Protein AF-A0A3E2TCK9-F1 (afdb_monomer_lite)

Foldseek 3Di:
DPQAAPDPLVVVLVVLVVVLVVDDPPDPSNVVSVVVNVCSVPDDGDHPVVVAAAWAWAFDPPAWDWDADDVGIDIAGWTATPPPVGRDTQPDNDGDQARPGPRHGHPVDDDDDD

Secondary structure (DSSP, 8-state):
-PPP-SS-HHHHHHHHHHHHHHSPTTSHHHHHHHHHHHHHHHSPP--HHHHS-EE-EEEEEEEEEEEEETTEEEEEEEEEE--TTT--B-SSSS--SB-TTT--EETTS-----

Sequence (114 aa):
MEEVRLIDANALHKRIEMNLRASNPFTIEECCYKNALNSVDEAPAIDPKTLRPVAHWEEIPGSYDVCAGENGSWCVPATRCSNPECGEVNPCGLKTPFCPMCGFRMEDVPYDDD

Organism: NCBI:txid853

pLDDT: mean 88.63, std 9.06, range [49.06, 96.88]

Structure (mmCIF, N/CA/C/O backbone):
data_AF-A0A3E2TCK9-F1
#
_entry.id   AF-A0A3E2TCK9-F1
#
loop_
_atom_site.group_PDB
_atom_site.id
_atom_site.type_symbol
_atom_site.label_atom_id
_atom_site.label_alt_id
_atom_site.label_comp_id
_atom_site.label_asym_id
_atom_site.label_entity_id
_atom_site.label_seq_id
_atom_site.pdbx_PDB_ins_code
_atom_site.Cartn_x
_atom_site.Cartn_y
_atom_site.Cartn_z
_atom_site.occupancy
_atom_site.B_iso_or_equiv
_atom_site.auth_seq_id
_atom_site.auth_comp_id
_atom_site.auth_asym_id
_atom_site.auth_atom_id
_atom_site.pdbx_PDB_model_num
ATOM 1 N N . MET A 1 1 ? 8.044 -6.224 15.332 1.00 58.09 1 MET A N 1
ATOM 2 C CA . MET A 1 1 ? 7.673 -5.054 14.517 1.00 58.09 1 MET A CA 1
ATOM 3 C C . MET A 1 1 ? 6.338 -4.584 15.052 1.00 58.09 1 MET A C 1
ATOM 5 O O . MET A 1 1 ? 5.482 -5.437 15.250 1.00 58.09 1 MET A O 1
ATOM 9 N N . GLU A 1 2 ? 6.209 -3.311 15.412 1.00 67.00 2 GLU A N 1
ATOM 10 C CA . GLU A 1 2 ? 4.912 -2.753 15.813 1.00 67.00 2 GLU A CA 1
ATOM 11 C C . GLU A 1 2 ? 3.972 -2.776 14.597 1.00 67.00 2 GLU A C 1
ATOM 13 O O . GLU A 1 2 ? 4.440 -2.635 13.464 1.00 67.00 2 GLU A O 1
ATOM 18 N N . GLU A 1 3 ? 2.678 -3.036 14.795 1.00 67.56 3 GLU A N 1
ATOM 19 C CA . GLU A 1 3 ? 1.720 -3.029 13.686 1.00 67.56 3 GLU A CA 1
ATOM 20 C C . GLU A 1 3 ? 1.618 -1.619 13.092 1.00 67.56 3 GLU A C 1
ATOM 22 O O . GLU A 1 3 ? 1.189 -0.682 13.765 1.00 67.56 3 GLU A O 1
ATOM 27 N N . VAL A 1 4 ? 1.987 -1.462 11.818 1.00 73.12 4 VAL A N 1
ATOM 28 C CA . VAL A 1 4 ? 1.819 -0.199 11.092 1.00 73.12 4 VAL A CA 1
ATOM 29 C C . VAL A 1 4 ? 0.364 -0.094 10.649 1.00 73.12 4 VAL A C 1
ATOM 31 O O . VAL A 1 4 ? -0.122 -0.915 9.870 1.00 73.12 4 VAL A O 1
ATOM 34 N N . ARG A 1 5 ? -0.342 0.918 11.155 1.00 82.25 5 ARG A N 1
ATOM 35 C CA . ARG A 1 5 ? -1.742 1.202 10.825 1.00 82.25 5 ARG A CA 1
ATOM 36 C C . ARG A 1 5 ? -1.853 2.588 10.191 1.00 82.25 5 ARG A C 1
ATOM 38 O O . ARG A 1 5 ? -1.091 3.491 10.519 1.00 82.25 5 ARG A O 1
ATOM 45 N N . LEU A 1 6 ? -2.839 2.771 9.311 1.00 84.31 6 LEU A N 1
ATOM 46 C CA . LEU A 1 6 ? -3.136 4.064 8.672 1.00 84.31 6 LEU A CA 1
ATOM 47 C C . LEU A 1 6 ? -3.457 5.188 9.676 1.00 84.31 6 LEU A C 1
ATOM 49 O O . LEU A 1 6 ? -3.255 6.364 9.381 1.00 84.31 6 LEU A O 1
ATOM 53 N N . ILE A 1 7 ? -3.965 4.821 10.852 1.00 85.69 7 ILE A N 1
ATOM 54 C CA . ILE A 1 7 ? -4.249 5.723 11.967 1.00 85.69 7 ILE A CA 1
ATOM 55 C C . ILE A 1 7 ? -3.448 5.294 13.194 1.00 85.69 7 ILE A C 1
ATOM 57 O O . ILE A 1 7 ? -3.152 4.110 13.360 1.00 85.69 7 ILE A O 1
ATOM 61 N N . ASP A 1 8 ? -3.191 6.232 14.104 1.00 87.69 8 ASP A N 1
ATOM 62 C CA . ASP A 1 8 ? -2.669 5.922 15.436 1.00 87.69 8 ASP A CA 1
ATOM 63 C C . ASP A 1 8 ? -3.763 5.262 16.299 1.00 87.69 8 ASP A C 1
ATOM 65 O O . ASP A 1 8 ? -4.463 5.900 17.097 1.00 87.69 8 ASP A O 1
ATOM 69 N N . ALA A 1 9 ? -3.952 3.958 16.084 1.00 90.06 9 ALA A N 1
ATOM 70 C CA . ALA A 1 9 ? -4.916 3.149 16.819 1.00 90.06 9 ALA A CA 1
ATOM 71 C C . ALA A 1 9 ? -4.561 3.053 18.310 1.00 90.06 9 ALA A C 1
ATOM 73 O O . ALA A 1 9 ? -5.465 2.962 19.135 1.00 90.06 9 ALA A O 1
ATOM 74 N N . ASN A 1 10 ? -3.276 3.155 18.668 1.00 89.88 10 ASN A N 1
ATOM 75 C CA . ASN A 1 10 ? -2.807 3.102 20.052 1.00 89.88 10 ASN A CA 1
ATOM 76 C C . ASN A 1 10 ? -3.254 4.344 20.837 1.00 89.88 10 ASN A C 1
ATOM 78 O O . ASN A 1 10 ? -3.782 4.229 21.949 1.00 89.88 10 ASN A O 1
ATOM 82 N N . ALA A 1 11 ? -3.108 5.539 20.257 1.00 92.12 11 ALA A N 1
ATOM 83 C CA . ALA A 1 11 ? -3.606 6.772 20.862 1.00 92.12 11 ALA A CA 1
ATOM 84 C C . ALA A 1 11 ? -5.137 6.777 20.979 1.00 92.12 11 ALA A C 1
ATOM 86 O O . ALA A 1 11 ? -5.674 7.194 22.013 1.00 92.12 11 ALA A O 1
ATOM 87 N N . LEU A 1 12 ? -5.844 6.285 19.955 1.00 93.75 12 LEU A N 1
ATOM 88 C CA . LEU A 1 12 ? -7.301 6.146 19.992 1.00 93.75 12 LEU A CA 1
ATOM 89 C C . LEU A 1 12 ? -7.744 5.169 21.090 1.00 93.75 12 LEU A C 1
ATOM 91 O O . LEU A 1 12 ? -8.585 5.528 21.915 1.00 93.75 12 LEU A O 1
ATOM 95 N N . HIS A 1 13 ? -7.140 3.980 21.140 1.00 94.38 13 HIS A N 1
ATOM 96 C CA . HIS A 1 13 ? -7.414 2.957 22.147 1.00 94.38 13 HIS A CA 1
ATOM 97 C C . HIS A 1 13 ? -7.221 3.521 23.561 1.00 94.38 13 HIS A C 1
ATOM 99 O O . HIS A 1 13 ? -8.136 3.476 24.385 1.00 94.38 13 HIS A O 1
ATOM 105 N N . LYS A 1 14 ? -6.075 4.162 23.831 1.00 95.56 14 LYS A N 1
ATOM 106 C CA . LYS A 1 14 ? -5.779 4.791 25.131 1.00 95.56 14 LYS A CA 1
ATOM 107 C C . LYS A 1 14 ? -6.816 5.844 25.525 1.00 95.56 14 LYS A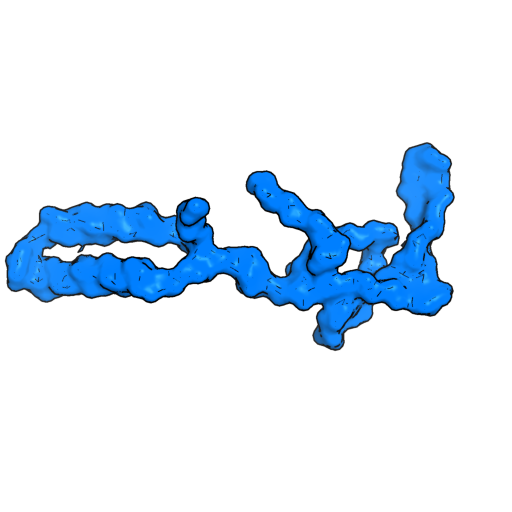 C 1
ATOM 109 O O . LYS A 1 14 ? -7.207 5.928 26.690 1.00 95.56 14 LYS A O 1
ATOM 114 N N . ARG A 1 15 ? -7.278 6.656 24.570 1.00 96.19 15 ARG A N 1
ATOM 115 C CA . ARG A 1 15 ? -8.308 7.673 24.824 1.00 96.19 15 ARG A CA 1
ATOM 116 C C . ARG A 1 15 ? -9.648 7.042 25.204 1.00 96.19 15 ARG A C 1
ATOM 118 O O . ARG A 1 15 ? -10.294 7.524 26.133 1.00 96.19 15 ARG A O 1
ATOM 125 N N . ILE A 1 16 ? -10.061 5.980 24.514 1.00 96.75 16 ILE A N 1
ATOM 126 C CA . ILE A 1 16 ? -11.302 5.257 24.823 1.00 96.75 16 ILE A CA 1
ATOM 127 C C . ILE A 1 16 ? -11.192 4.584 26.198 1.00 96.75 16 ILE A C 1
ATOM 129 O O . ILE A 1 16 ? -12.120 4.679 26.998 1.00 96.75 16 ILE A O 1
ATOM 133 N N . GLU A 1 17 ? -10.044 3.987 26.518 1.00 96.88 17 GLU A N 1
ATOM 134 C CA . GLU A 1 17 ? -9.800 3.358 27.818 1.00 96.88 17 GLU A CA 1
ATOM 135 C C . GLU A 1 17 ? -9.902 4.365 28.977 1.00 96.88 17 GLU A C 1
ATOM 137 O O . GLU A 1 17 ? -10.505 4.073 30.012 1.00 96.88 17 GLU A O 1
ATOM 142 N N . MET A 1 18 ? -9.362 5.576 28.808 1.00 96.56 18 MET A N 1
ATOM 143 C CA . MET A 1 18 ? -9.507 6.643 29.804 1.00 96.56 18 MET A CA 1
ATOM 144 C C . MET A 1 18 ? -10.975 7.013 30.048 1.00 96.56 18 MET A C 1
ATOM 146 O O . MET A 1 18 ? -11.375 7.172 31.201 1.00 96.56 18 MET A O 1
ATOM 150 N N . ASN A 1 19 ? -11.780 7.113 28.987 1.00 95.00 19 ASN A N 1
ATOM 151 C CA . ASN A 1 19 ? -13.208 7.406 29.109 1.00 95.00 19 ASN A CA 1
ATOM 152 C C . ASN A 1 19 ? -13.969 6.255 29.778 1.00 95.00 19 ASN A C 1
ATOM 154 O O . ASN A 1 19 ? -14.798 6.506 30.647 1.00 95.00 19 ASN A O 1
ATOM 158 N N . LEU A 1 20 ? -13.639 5.002 29.449 1.00 95.75 20 LEU A N 1
ATOM 159 C CA . LEU A 1 20 ? -14.212 3.828 30.109 1.00 95.75 20 LEU A CA 1
ATOM 160 C C . LEU A 1 20 ? -13.955 3.861 31.621 1.00 95.75 20 LEU A C 1
ATOM 162 O O . LEU A 1 20 ? -14.882 3.674 32.405 1.00 95.75 20 LEU A O 1
ATOM 166 N N . ARG A 1 21 ? -12.719 4.157 32.041 1.00 94.31 21 ARG A N 1
ATOM 167 C CA . ARG A 1 21 ? -12.349 4.268 33.464 1.00 94.31 21 ARG A CA 1
ATOM 168 C C . ARG A 1 21 ? -13.056 5.420 34.184 1.00 94.31 21 ARG A C 1
ATOM 170 O O . ARG A 1 21 ? -13.233 5.346 35.396 1.00 94.31 21 ARG A O 1
ATOM 177 N N . ALA A 1 22 ? -13.423 6.476 33.461 1.00 94.25 22 ALA A N 1
ATOM 178 C CA . ALA A 1 22 ? -14.180 7.607 33.994 1.00 94.25 22 ALA A CA 1
ATOM 179 C C . ALA A 1 22 ? -15.706 7.389 33.957 1.00 94.25 22 ALA A C 1
ATOM 181 O O . ALA A 1 22 ? -16.440 8.152 34.583 1.00 94.25 22 ALA A O 1
ATOM 182 N N . SER A 1 23 ? -16.183 6.377 33.226 1.00 92.56 23 SER A N 1
ATOM 183 C CA . SER A 1 23 ? -17.609 6.088 33.074 1.00 92.56 23 SER A CA 1
ATOM 184 C C . SER A 1 23 ? -18.196 5.403 34.309 1.00 92.56 23 SER A C 1
ATOM 186 O O . SER A 1 23 ? -17.502 4.717 35.063 1.00 92.56 23 SER A O 1
ATOM 188 N N . ASN A 1 24 ? -19.503 5.574 34.513 1.00 92.12 24 ASN A N 1
ATOM 189 C CA . ASN A 1 24 ? -20.207 4.875 35.581 1.00 92.12 24 ASN A CA 1
ATOM 190 C C . ASN A 1 24 ? -20.357 3.386 35.228 1.00 92.12 24 ASN A C 1
ATOM 192 O O . ASN A 1 24 ? -20.873 3.075 34.147 1.00 92.12 24 ASN A O 1
ATOM 196 N N . PRO A 1 25 ? -19.985 2.464 36.133 1.00 89.62 25 PRO A N 1
ATOM 197 C CA . PRO A 1 25 ? -20.136 1.040 35.880 1.00 89.62 25 PRO A CA 1
ATOM 198 C C . PRO A 1 25 ? -21.617 0.645 35.805 1.00 89.62 25 PRO A C 1
ATOM 200 O O . PRO A 1 25 ? -22.481 1.284 36.409 1.00 89.62 25 PRO A O 1
ATOM 203 N N . PHE A 1 26 ? -21.897 -0.440 35.088 1.00 89.38 26 PHE A N 1
ATOM 204 C C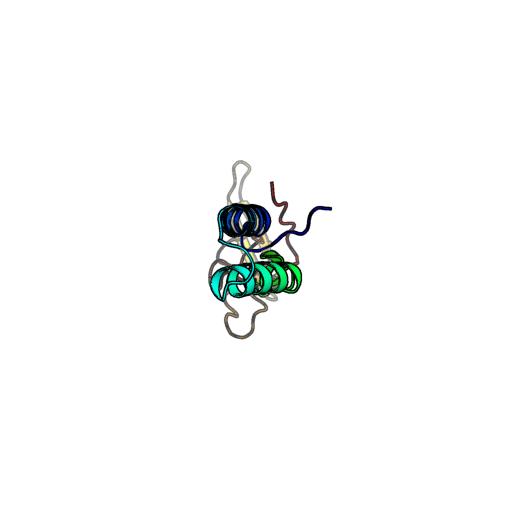A . PHE A 1 26 ? -23.227 -1.008 34.852 1.00 89.38 26 PHE A CA 1
ATOM 205 C C . PHE A 1 26 ? -24.172 -0.094 34.062 1.00 89.38 26 PHE A C 1
ATOM 207 O O . PHE A 1 26 ? -25.394 -0.181 34.191 1.00 89.38 26 PHE A O 1
ATOM 214 N N . THR A 1 27 ? -23.610 0.773 33.220 1.00 93.56 27 THR A N 1
ATOM 215 C CA . THR A 1 27 ? -24.374 1.646 32.324 1.00 93.56 27 THR A CA 1
ATOM 216 C C . THR A 1 27 ? -24.231 1.227 30.864 1.00 93.56 27 THR A C 1
ATOM 218 O O . THR A 1 27 ? -23.314 0.502 30.473 1.00 93.56 27 THR A O 1
ATOM 221 N N . ILE A 1 28 ? -25.148 1.721 30.028 1.00 92.44 28 ILE A N 1
ATOM 222 C CA . ILE A 1 28 ? -25.048 1.580 28.569 1.00 92.44 28 ILE A CA 1
ATOM 223 C C . ILE A 1 28 ? -23.764 2.250 28.059 1.00 92.44 28 ILE A C 1
ATOM 225 O O . ILE A 1 28 ? -23.121 1.724 27.159 1.00 92.44 28 ILE A O 1
ATOM 229 N N . GLU A 1 29 ? -23.360 3.371 28.661 1.00 92.88 29 GLU A N 1
ATOM 230 C CA . GLU A 1 29 ? -22.133 4.084 28.298 1.00 92.88 29 GLU A CA 1
ATOM 231 C C . GLU A 1 29 ? -20.879 3.215 28.497 1.00 92.88 29 GLU A C 1
ATOM 233 O O . GLU A 1 29 ? -20.059 3.113 27.584 1.00 92.88 29 GLU A O 1
ATOM 238 N N . GLU A 1 30 ? -20.764 2.519 29.633 1.00 92.94 30 GLU A N 1
ATOM 239 C CA . GLU A 1 30 ? -19.664 1.573 29.879 1.00 92.94 30 GLU A CA 1
ATOM 240 C C . GLU A 1 30 ? -19.613 0.487 28.788 1.00 92.94 30 GLU A C 1
ATOM 242 O O . GLU A 1 30 ? -18.548 0.174 28.248 1.00 92.94 30 GLU A O 1
ATOM 247 N N . CYS A 1 31 ? -20.777 -0.068 28.428 1.00 93.06 31 CYS A N 1
ATOM 248 C CA . CYS A 1 31 ? -20.886 -1.071 27.369 1.00 93.06 31 CYS A CA 1
ATOM 249 C C . CYS A 1 31 ? -20.437 -0.510 26.010 1.00 93.06 31 CYS A C 1
ATOM 251 O O . CYS A 1 31 ? -19.727 -1.192 25.272 1.00 93.06 31 CYS A O 1
ATOM 253 N N . CYS A 1 32 ? -20.800 0.735 25.692 1.00 95.38 32 CYS A N 1
ATOM 254 C CA . CYS A 1 32 ? -20.383 1.405 24.462 1.00 95.38 32 CYS A CA 1
ATOM 255 C C . CYS A 1 32 ? -18.862 1.569 24.381 1.00 95.38 32 CYS A C 1
ATOM 257 O O . CYS A 1 32 ? -18.283 1.270 23.338 1.00 95.38 32 CYS A O 1
ATOM 259 N N . TYR A 1 33 ? -18.196 1.989 25.462 1.00 96.81 33 TYR A N 1
ATOM 260 C CA . TYR A 1 33 ? -16.736 2.114 25.449 1.00 96.81 33 TYR A CA 1
ATOM 261 C C . TYR A 1 33 ? -16.032 0.757 25.336 1.00 96.81 33 TYR A C 1
ATOM 263 O O . TYR A 1 33 ? -15.063 0.651 24.587 1.00 96.81 33 TYR A O 1
ATOM 271 N N . LYS A 1 34 ? -16.531 -0.295 26.003 1.00 95.69 34 LYS A N 1
ATOM 272 C CA . LYS A 1 34 ? -15.993 -1.660 25.842 1.00 95.69 34 LYS A CA 1
ATOM 273 C C . LYS A 1 34 ? -16.123 -2.157 24.403 1.00 95.69 34 LYS A C 1
ATOM 275 O O . LYS A 1 34 ? -15.158 -2.660 23.843 1.00 95.69 34 LYS A O 1
ATOM 280 N N . ASN A 1 35 ? -17.287 -1.959 23.786 1.00 96.69 35 ASN A N 1
ATOM 281 C CA . ASN A 1 35 ? -17.496 -2.322 22.384 1.00 96.69 35 ASN A CA 1
ATOM 282 C C . ASN A 1 35 ? -16.580 -1.529 21.443 1.00 96.69 35 ASN A C 1
ATOM 284 O O . ASN A 1 35 ? -16.073 -2.086 20.471 1.00 96.69 35 ASN A O 1
ATOM 288 N N . ALA A 1 36 ? -16.348 -0.246 21.727 1.00 95.94 36 ALA A N 1
ATOM 289 C CA . ALA A 1 36 ? -15.434 0.575 20.943 1.00 95.94 36 ALA A CA 1
ATOM 290 C C . ALA A 1 36 ? -13.980 0.085 21.045 1.00 95.94 36 ALA A C 1
ATOM 292 O O . ALA A 1 36 ? -13.309 0.034 20.019 1.00 95.94 36 ALA A O 1
ATOM 293 N N . LEU A 1 37 ? -13.511 -0.321 22.234 1.00 96.50 37 LEU A N 1
ATOM 294 C CA . LEU A 1 37 ? -12.186 -0.939 22.401 1.00 96.50 37 LEU A CA 1
ATOM 295 C C . LEU A 1 37 ? -12.075 -2.234 21.594 1.00 96.50 37 LEU A C 1
ATOM 297 O O . LEU A 1 37 ? -11.200 -2.329 20.740 1.00 96.50 37 LEU A O 1
ATOM 301 N N . ASN A 1 38 ? -13.033 -3.153 21.760 1.00 96.06 38 ASN A N 1
ATOM 302 C CA . ASN A 1 38 ? -13.060 -4.405 20.998 1.00 96.06 38 ASN A CA 1
ATOM 303 C C . ASN A 1 38 ? -13.035 -4.149 19.481 1.00 96.06 38 ASN A C 1
ATOM 305 O O . ASN A 1 38 ? -12.339 -4.838 18.748 1.00 96.06 38 ASN A O 1
ATOM 309 N N . SER A 1 39 ? -13.745 -3.119 19.007 1.00 95.19 39 SER A N 1
ATOM 310 C CA . SER A 1 39 ? -13.754 -2.756 17.583 1.00 95.19 39 SER A CA 1
ATOM 311 C C . SER A 1 39 ? -12.387 -2.270 17.086 1.00 95.19 39 SER A C 1
ATOM 313 O O . SER A 1 39 ? -12.046 -2.506 15.932 1.00 95.19 39 SER A O 1
ATOM 315 N N . VAL A 1 40 ? -11.608 -1.572 17.921 1.00 93.12 40 VAL A N 1
ATOM 316 C CA . VAL A 1 40 ? -10.245 -1.128 17.575 1.00 93.12 40 VAL A CA 1
ATOM 317 C C . VAL A 1 40 ? -9.270 -2.308 17.571 1.00 93.12 40 VAL A C 1
ATOM 319 O O . VAL A 1 40 ? -8.421 -2.388 16.678 1.00 93.12 40 VAL A O 1
ATOM 322 N N . ASP A 1 41 ? -9.420 -3.225 18.527 1.00 91.69 41 ASP A N 1
ATOM 323 C CA . ASP A 1 41 ? -8.586 -4.423 18.656 1.00 91.69 41 ASP A CA 1
ATOM 324 C C . ASP A 1 41 ? -8.813 -5.404 17.499 1.00 91.69 41 ASP A C 1
ATOM 326 O O . ASP A 1 41 ? -7.858 -5.933 16.932 1.00 91.69 41 ASP A O 1
ATOM 330 N N . GLU A 1 42 ? -10.074 -5.609 17.107 1.00 92.62 42 GLU A N 1
ATOM 331 C CA . GLU A 1 42 ? -10.464 -6.496 16.005 1.00 92.62 42 GLU A CA 1
ATOM 332 C C . GLU A 1 42 ? -10.245 -5.871 14.618 1.00 92.62 42 GLU A C 1
ATOM 334 O O . GLU A 1 42 ? -10.206 -6.590 13.615 1.00 92.62 42 GLU A O 1
ATOM 339 N N . ALA A 1 43 ? -10.107 -4.543 14.530 1.00 90.56 43 ALA A N 1
ATOM 340 C CA . ALA A 1 43 ? -9.862 -3.876 13.260 1.00 90.56 43 ALA A CA 1
ATOM 341 C C . ALA A 1 43 ? -8.513 -4.326 12.668 1.00 90.56 43 ALA A C 1
ATOM 343 O O . ALA A 1 43 ? -7.486 -4.263 13.352 1.00 90.56 43 ALA A O 1
ATOM 344 N N . PRO A 1 44 ? -8.479 -4.729 11.384 1.00 86.31 44 PRO A N 1
ATOM 345 C CA . PRO A 1 44 ? -7.249 -5.180 10.757 1.00 86.31 44 PRO A CA 1
ATOM 346 C C . PRO A 1 44 ? -6.231 -4.042 10.681 1.00 86.31 44 PRO A C 1
ATOM 348 O O . PRO A 1 44 ? -6.568 -2.894 10.371 1.00 86.31 44 PRO A O 1
ATOM 351 N N . ALA A 1 45 ? -4.960 -4.376 10.897 1.00 85.00 45 ALA A N 1
ATOM 352 C CA . ALA A 1 45 ? -3.877 -3.473 10.558 1.00 85.00 45 ALA A CA 1
ATOM 353 C C . ALA A 1 45 ? -3.775 -3.356 9.031 1.00 85.00 45 ALA A C 1
ATOM 355 O O . ALA A 1 45 ? -3.591 -4.349 8.328 1.00 85.00 45 ALA A O 1
ATOM 356 N N . ILE A 1 46 ? -3.916 -2.133 8.523 1.00 82.56 46 ILE A N 1
ATOM 357 C CA . ILE A 1 46 ? -3.733 -1.821 7.108 1.00 82.56 46 ILE A CA 1
ATOM 358 C C . ILE A 1 46 ? -2.443 -1.025 6.984 1.00 82.56 46 ILE A C 1
ATOM 360 O O . ILE A 1 46 ? -2.380 0.119 7.445 1.00 82.56 46 ILE A O 1
ATOM 364 N N . ASP A 1 47 ? -1.444 -1.623 6.338 1.00 78.81 47 ASP A N 1
ATOM 365 C CA . ASP A 1 47 ? -0.220 -0.924 5.967 1.00 78.81 47 ASP A CA 1
ATOM 366 C C . ASP A 1 47 ? -0.542 0.062 4.827 1.00 78.81 47 ASP A C 1
ATOM 368 O O . ASP A 1 47 ? -0.950 -0.376 3.741 1.00 78.81 47 ASP A O 1
ATOM 372 N N . PRO A 1 48 ? -0.343 1.381 5.019 1.00 74.00 48 PRO A N 1
ATOM 373 C CA . PRO A 1 48 ? -0.550 2.379 3.971 1.00 74.00 48 PRO A CA 1
ATOM 374 C C . PRO A 1 48 ? 0.205 2.076 2.671 1.00 74.00 48 PRO A C 1
ATOM 376 O O . PRO A 1 48 ? -0.248 2.472 1.596 1.00 74.00 48 PRO A O 1
ATOM 379 N N . LYS A 1 49 ? 1.330 1.350 2.740 1.00 72.56 49 LYS A N 1
ATOM 380 C CA . LYS A 1 49 ? 2.112 0.947 1.564 1.00 72.56 49 LYS A CA 1
ATOM 381 C C . LYS A 1 49 ? 1.356 -0.037 0.679 1.00 72.56 49 LYS A C 1
ATOM 383 O O . LYS A 1 49 ? 1.503 0.023 -0.537 1.00 72.56 49 LYS A O 1
ATOM 388 N N . THR A 1 50 ? 0.526 -0.896 1.270 1.00 74.31 50 THR A N 1
ATOM 389 C CA . THR A 1 50 ? -0.290 -1.880 0.536 1.00 74.31 50 THR A CA 1
ATOM 390 C C . THR A 1 50 ? -1.537 -1.266 -0.100 1.00 74.31 50 THR A C 1
ATOM 392 O O . THR A 1 50 ? -2.105 -1.849 -1.017 1.00 74.31 50 THR A O 1
ATOM 395 N N . LEU A 1 51 ? -1.950 -0.074 0.349 1.00 77.62 51 LEU A N 1
ATOM 396 C CA . LEU A 1 51 ? -3.078 0.659 -0.233 1.00 77.62 51 LEU A CA 1
ATOM 397 C C . LEU A 1 51 ? -2.725 1.368 -1.541 1.00 77.62 51 LEU A C 1
ATOM 399 O O . LEU A 1 51 ? -3.625 1.721 -2.303 1.00 77.62 51 LEU A O 1
ATOM 403 N N . ARG A 1 52 ? -1.436 1.611 -1.806 1.00 78.94 52 ARG A N 1
ATOM 404 C CA . ARG A 1 52 ? -1.019 2.189 -3.083 1.00 78.94 52 ARG A CA 1
ATOM 405 C C . ARG A 1 52 ? -0.968 1.081 -4.132 1.00 78.94 52 ARG A C 1
ATOM 407 O O . ARG A 1 52 ? -0.230 0.116 -3.938 1.00 78.94 52 ARG A O 1
ATOM 414 N N . PRO A 1 53 ? -1.700 1.210 -5.247 1.00 88.88 53 PRO A N 1
ATOM 415 C CA . PRO A 1 53 ? -1.565 0.261 -6.335 1.00 88.88 53 PRO A CA 1
ATOM 416 C C . PRO A 1 53 ? -0.153 0.344 -6.936 1.00 88.88 53 PRO A C 1
ATOM 418 O O . PRO A 1 53 ? 0.498 1.398 -6.922 1.00 88.88 53 PRO A O 1
ATOM 421 N N . VAL A 1 54 ? 0.325 -0.798 -7.426 1.00 91.81 54 VAL A N 1
ATOM 422 C CA . VAL A 1 54 ? 1.685 -0.971 -7.946 1.00 91.81 54 VAL A CA 1
ATOM 423 C C . VAL A 1 54 ? 1.683 -1.088 -9.468 1.00 91.81 54 VAL A C 1
ATOM 425 O O . VAL A 1 54 ? 0.724 -1.574 -10.067 1.00 91.81 54 VAL A O 1
ATOM 428 N N . ALA A 1 55 ? 2.762 -0.620 -10.081 1.00 94.81 55 ALA A N 1
ATOM 429 C CA . ALA A 1 55 ? 3.093 -0.775 -11.491 1.00 94.81 55 ALA A CA 1
ATOM 430 C C . ALA A 1 55 ? 4.619 -0.923 -11.635 1.00 94.81 55 ALA A C 1
ATOM 432 O O . ALA A 1 55 ? 5.352 -0.902 -10.648 1.00 94.81 55 ALA A O 1
ATOM 433 N N . HIS A 1 56 ? 5.105 -1.029 -12.866 1.00 95.56 56 HIS A N 1
ATOM 434 C CA . HIS A 1 56 ? 6.524 -1.068 -13.211 1.00 95.56 56 HIS A CA 1
ATOM 435 C C . HIS A 1 56 ? 6.794 -0.265 -14.489 1.00 95.56 56 HIS A C 1
ATOM 437 O O . HIS A 1 56 ? 5.875 0.096 -15.232 1.00 95.56 56 HIS A O 1
ATOM 443 N N . TRP A 1 57 ? 8.057 0.085 -14.705 1.00 95.25 57 TRP A N 1
ATOM 444 C CA . TRP A 1 57 ? 8.519 0.832 -15.865 1.00 95.25 57 TRP A CA 1
ATOM 445 C C . TRP A 1 57 ? 8.849 -0.132 -17.001 1.00 95.25 57 TRP A C 1
ATOM 447 O O . TRP A 1 57 ? 9.901 -0.773 -17.001 1.00 95.25 57 TRP A O 1
ATOM 457 N N . GLU A 1 58 ? 7.979 -0.185 -18.006 1.00 95.44 58 GLU A N 1
ATOM 458 C CA . GLU A 1 58 ? 8.233 -0.924 -19.242 1.00 95.44 58 GLU A CA 1
ATOM 459 C C . GLU A 1 58 ? 9.118 -0.106 -20.176 1.00 95.44 58 GLU A C 1
ATOM 461 O O . GLU A 1 58 ? 8.824 1.058 -20.439 1.00 95.44 58 GLU A O 1
ATOM 466 N N . GLU A 1 59 ? 10.172 -0.706 -20.725 1.00 94.62 59 GLU A N 1
ATOM 467 C CA . GLU A 1 59 ? 10.947 -0.076 -21.795 1.00 94.62 59 GLU A CA 1
ATOM 468 C C . GLU A 1 59 ? 10.136 -0.008 -23.093 1.00 94.62 59 GLU A C 1
ATOM 470 O O . GLU A 1 59 ? 9.435 -0.952 -23.463 1.00 94.62 59 GLU A O 1
ATOM 475 N N . ILE A 1 60 ? 10.260 1.105 -23.813 1.00 94.25 60 ILE A N 1
ATOM 476 C CA . ILE A 1 60 ? 9.640 1.308 -25.121 1.00 94.25 60 ILE A CA 1
ATOM 477 C C . ILE A 1 60 ? 10.675 0.950 -26.200 1.00 94.25 60 ILE A C 1
ATOM 479 O O . ILE A 1 60 ? 11.667 1.669 -26.357 1.00 94.25 60 ILE A O 1
ATOM 483 N N . PRO A 1 61 ? 10.477 -0.130 -26.981 1.00 94.88 61 PRO A N 1
ATOM 484 C CA . PRO A 1 61 ? 11.466 -0.572 -27.958 1.00 94.88 61 PRO A CA 1
ATOM 485 C C . PRO A 1 61 ? 11.822 0.516 -28.980 1.00 94.88 61 PRO A C 1
ATOM 487 O O . PRO A 1 61 ? 10.947 1.124 -29.595 1.00 94.88 61 PRO A O 1
ATOM 490 N N . GLY A 1 62 ? 13.122 0.745 -29.177 1.00 94.06 62 GLY A N 1
ATOM 491 C CA . GLY A 1 62 ? 13.639 1.710 -30.154 1.00 94.06 62 GLY A CA 1
ATOM 492 C C . GLY A 1 62 ? 13.459 3.184 -29.774 1.00 94.06 62 GLY A C 1
ATOM 493 O O . GLY A 1 62 ? 13.731 4.045 -30.607 1.00 94.06 62 GLY A O 1
ATOM 494 N N . SER A 1 63 ? 13.018 3.479 -28.548 1.00 92.94 63 SER A N 1
ATOM 495 C CA . SER A 1 63 ? 12.840 4.842 -28.037 1.00 92.94 63 SER A CA 1
ATOM 496 C C . SER A 1 63 ? 13.821 5.129 -26.900 1.00 92.94 63 SER A C 1
ATOM 498 O O . SER A 1 63 ? 14.083 4.266 -26.062 1.00 92.94 63 SER A O 1
ATOM 500 N N . TYR A 1 64 ? 14.366 6.346 -26.872 1.00 90.62 64 TYR A N 1
ATOM 501 C CA . TYR A 1 64 ? 15.396 6.755 -25.918 1.00 90.62 64 TYR A CA 1
ATOM 502 C C . TYR A 1 64 ? 15.170 8.190 -25.454 1.00 90.62 64 TYR A C 1
ATOM 504 O O . TYR A 1 64 ? 14.828 9.049 -26.267 1.00 90.62 64 TYR A O 1
ATOM 512 N N . ASP A 1 65 ? 15.449 8.445 -24.179 1.00 88.50 65 ASP A N 1
ATOM 513 C CA . ASP A 1 65 ? 15.543 9.787 -23.618 1.00 88.50 65 ASP A CA 1
ATOM 514 C C . ASP A 1 65 ? 17.003 10.236 -23.570 1.00 88.50 65 ASP A C 1
ATOM 516 O O . ASP A 1 65 ? 17.902 9.465 -23.219 1.00 88.50 65 ASP A O 1
ATOM 520 N N . VAL A 1 66 ? 17.242 11.500 -23.921 1.00 88.25 66 VAL A N 1
ATOM 521 C CA . VAL A 1 66 ? 18.559 12.132 -23.803 1.00 88.25 66 VAL A CA 1
ATOM 522 C C . VAL A 1 66 ? 18.579 12.958 -22.527 1.00 88.25 66 VAL A C 1
ATOM 524 O O . VAL A 1 66 ? 17.939 14.004 -22.431 1.00 88.25 66 VAL A O 1
ATOM 527 N N . CYS A 1 67 ? 19.342 12.489 -21.550 1.00 85.19 67 CYS A N 1
ATOM 528 C CA . CYS A 1 67 ? 19.539 13.159 -20.277 1.00 85.19 67 CYS A CA 1
ATOM 529 C C . CYS A 1 67 ? 20.793 14.029 -20.341 1.00 85.19 67 CYS A C 1
ATOM 531 O O . CYS A 1 67 ? 21.801 13.634 -20.927 1.00 85.19 67 CYS A O 1
ATOM 533 N N . ALA A 1 68 ? 20.741 15.204 -19.720 1.00 86.56 68 ALA A N 1
ATOM 534 C CA . ALA A 1 68 ? 21.899 16.064 -19.520 1.00 86.56 68 ALA A CA 1
ATOM 535 C C . ALA A 1 68 ? 22.290 16.069 -18.040 1.00 86.56 68 ALA A C 1
ATOM 537 O O . ALA A 1 68 ? 21.429 16.102 -17.162 1.00 86.56 68 ALA A O 1
ATOM 538 N N . GLY A 1 69 ? 23.589 16.089 -17.767 1.00 84.19 69 GLY A N 1
ATOM 539 C CA . GLY A 1 69 ? 24.133 16.279 -16.430 1.00 84.19 69 GLY A CA 1
ATOM 540 C C . GLY A 1 69 ? 25.480 16.982 -16.479 1.00 84.19 69 GLY A C 1
ATOM 541 O O . GLY A 1 69 ? 25.935 17.422 -17.534 1.00 84.19 69 GLY A O 1
ATOM 542 N N . GLU A 1 70 ? 26.122 17.089 -15.320 1.00 89.62 70 GLU A N 1
ATOM 543 C CA . GLU A 1 70 ? 27.341 17.887 -15.137 1.00 89.62 70 GLU A CA 1
ATOM 544 C C . GLU A 1 70 ? 28.483 17.480 -16.086 1.00 89.62 70 GLU A C 1
ATOM 546 O O . GLU A 1 70 ? 29.202 18.334 -16.597 1.00 89.62 70 GLU A O 1
ATOM 551 N N . ASN A 1 71 ? 28.593 16.183 -16.394 1.00 90.50 71 ASN A N 1
ATOM 552 C CA . ASN A 1 71 ? 29.664 15.619 -17.222 1.00 90.50 71 ASN A CA 1
ATOM 553 C C . ASN A 1 71 ? 29.272 15.393 -18.696 1.00 90.50 71 ASN A C 1
ATOM 555 O O . ASN A 1 71 ? 29.990 14.701 -19.418 1.00 90.50 71 ASN A O 1
ATOM 559 N N . GLY A 1 72 ? 28.146 15.950 -19.153 1.00 90.50 72 GLY A N 1
ATOM 560 C CA . GLY A 1 72 ? 27.657 15.814 -20.529 1.00 90.50 72 GLY A CA 1
ATOM 561 C C . GLY A 1 72 ? 26.295 15.130 -20.629 1.00 90.50 72 GLY A C 1
ATOM 562 O O . GLY A 1 72 ? 25.558 15.037 -19.647 1.00 90.50 72 GLY A O 1
ATOM 563 N N . SER A 1 73 ? 25.941 14.682 -21.835 1.00 88.75 73 SER A N 1
ATOM 564 C CA . SER A 1 73 ? 24.680 13.990 -22.100 1.00 88.75 73 SER A CA 1
ATOM 565 C C . SER A 1 73 ? 24.859 12.483 -22.258 1.00 88.75 73 SER A C 1
ATOM 567 O O . SER A 1 73 ? 25.884 12.002 -22.741 1.00 88.75 73 SER A O 1
ATOM 569 N N . TRP A 1 74 ? 23.836 11.729 -21.866 1.00 88.19 74 TRP A N 1
ATOM 570 C CA . TRP A 1 74 ? 23.751 10.284 -22.063 1.00 88.19 74 TRP A CA 1
ATOM 571 C C . TRP A 1 74 ? 22.341 9.896 -22.506 1.00 88.19 74 TRP A C 1
ATOM 573 O O . TRP A 1 74 ? 21.382 10.631 -22.276 1.00 88.19 74 TRP A O 1
ATOM 583 N N . CYS A 1 75 ? 22.222 8.741 -23.159 1.00 88.38 75 CYS A N 1
ATOM 584 C CA . CYS A 1 75 ? 20.935 8.200 -23.590 1.00 88.38 75 CYS A CA 1
ATOM 585 C C . CYS A 1 75 ? 20.527 7.046 -22.676 1.00 88.38 75 CYS A C 1
ATOM 587 O O . CYS A 1 75 ? 21.358 6.209 -22.321 1.00 88.38 75 CYS A O 1
ATOM 589 N N . VAL A 1 76 ? 19.247 6.981 -22.341 1.00 88.62 76 VAL A N 1
ATOM 590 C CA . VAL A 1 76 ? 18.623 5.885 -21.587 1.00 88.62 76 VAL A CA 1
ATOM 5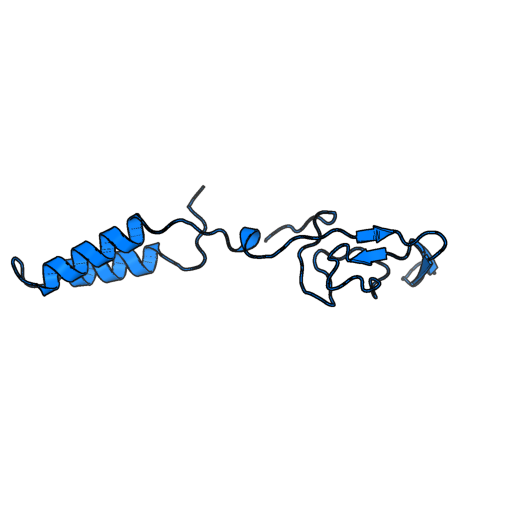91 C C . VAL A 1 76 ? 17.392 5.396 -22.344 1.00 88.62 76 VAL A C 1
ATOM 593 O O . VAL A 1 76 ? 16.796 6.185 -23.078 1.00 88.62 76 VAL A O 1
ATOM 596 N N . PRO A 1 77 ? 17.003 4.116 -22.227 1.00 91.06 77 PRO A N 1
ATOM 597 C CA . PRO A 1 77 ? 15.753 3.647 -22.813 1.00 91.06 77 PRO A CA 1
ATOM 598 C C . PRO A 1 77 ? 14.570 4.461 -22.285 1.00 91.06 77 PRO A C 1
ATOM 600 O O . PRO A 1 77 ? 14.429 4.636 -21.072 1.00 91.06 77 PRO A O 1
ATOM 603 N N . ALA A 1 78 ? 13.717 4.937 -23.193 1.00 93.12 78 ALA A N 1
ATOM 604 C CA . ALA A 1 78 ? 12.456 5.547 -22.800 1.00 93.12 78 ALA A CA 1
ATOM 605 C C . ALA A 1 78 ? 11.582 4.473 -22.145 1.00 93.12 78 ALA A C 1
ATOM 607 O O . ALA A 1 78 ? 11.568 3.316 -22.578 1.00 93.12 78 ALA A O 1
ATOM 608 N N . THR A 1 79 ? 10.847 4.848 -21.104 1.00 94.25 79 THR A N 1
ATOM 609 C CA . THR A 1 79 ? 9.983 3.917 -20.368 1.00 94.25 79 THR A CA 1
ATOM 610 C C . THR A 1 79 ? 8.549 4.419 -20.317 1.00 94.25 79 THR A C 1
ATOM 612 O O . THR A 1 79 ? 8.299 5.595 -20.553 1.00 94.25 79 THR A O 1
ATOM 615 N N . ARG A 1 80 ? 7.592 3.543 -20.020 1.00 94.88 80 ARG A N 1
ATOM 616 C CA . ARG A 1 80 ? 6.187 3.891 -19.767 1.00 94.88 80 ARG A CA 1
ATOM 617 C C . ARG A 1 80 ? 5.648 3.151 -18.554 1.00 94.88 80 ARG A C 1
ATOM 619 O O . ARG A 1 80 ? 6.185 2.116 -18.160 1.00 94.88 80 ARG A O 1
ATOM 626 N N . CYS A 1 81 ? 4.584 3.680 -17.968 1.00 95.94 81 CYS A N 1
ATOM 627 C CA . CYS A 1 81 ? 3.907 3.026 -16.855 1.00 95.94 81 CYS A CA 1
ATOM 628 C C . CYS A 1 81 ? 3.161 1.769 -17.334 1.00 95.94 81 CYS A C 1
ATOM 630 O O . CYS A 1 81 ? 2.365 1.857 -18.267 1.00 95.94 81 CYS A O 1
ATOM 632 N N . SER A 1 82 ? 3.359 0.624 -16.669 1.00 96.88 82 SER A N 1
ATOM 633 C CA . SER A 1 82 ? 2.633 -0.621 -16.976 1.00 96.88 82 SER A CA 1
ATOM 634 C C . SER A 1 82 ? 1.172 -0.633 -16.516 1.00 96.88 82 SER A C 1
ATOM 636 O O . SER A 1 82 ? 0.425 -1.545 -16.869 1.00 96.88 82 SER A O 1
ATOM 638 N N . ASN A 1 83 ? 0.726 0.375 -15.751 1.00 95.62 83 ASN A N 1
ATOM 639 C CA . ASN A 1 83 ? -0.692 0.524 -15.423 1.00 95.62 83 ASN A CA 1
ATOM 640 C C . ASN A 1 83 ? -1.489 0.739 -16.730 1.00 95.62 83 ASN A C 1
ATOM 642 O O . ASN A 1 83 ? -1.298 1.781 -17.362 1.00 95.62 83 ASN A O 1
ATOM 646 N N . PRO A 1 84 ? -2.405 -0.174 -17.113 1.00 91.62 84 PRO A N 1
ATOM 647 C CA . PRO A 1 84 ? -3.120 -0.112 -18.389 1.00 91.62 84 PRO A CA 1
ATOM 648 C C . PRO A 1 84 ? -4.057 1.095 -18.517 1.00 91.62 84 PRO A C 1
ATOM 650 O O . PRO A 1 84 ? -4.364 1.500 -19.635 1.00 91.62 84 PRO A O 1
ATOM 653 N N . GLU A 1 85 ? -4.505 1.679 -17.403 1.00 95.31 85 GLU A N 1
ATOM 654 C CA . GLU A 1 85 ? -5.312 2.907 -17.414 1.00 95.31 85 GLU A CA 1
ATOM 655 C C . GLU A 1 85 ? -4.457 4.170 -17.584 1.00 95.31 85 GLU A C 1
ATOM 657 O O . GLU A 1 85 ? -4.967 5.207 -17.998 1.00 95.31 85 GLU A O 1
ATOM 662 N N . CYS A 1 86 ? -3.163 4.085 -17.260 1.00 95.44 86 CYS A N 1
ATOM 663 C CA . CYS A 1 86 ? -2.209 5.175 -17.416 1.00 95.44 86 CYS A CA 1
ATOM 664 C C . CYS A 1 86 ? -1.480 5.049 -18.756 1.00 95.44 86 CYS A C 1
ATOM 666 O O . CYS A 1 86 ? -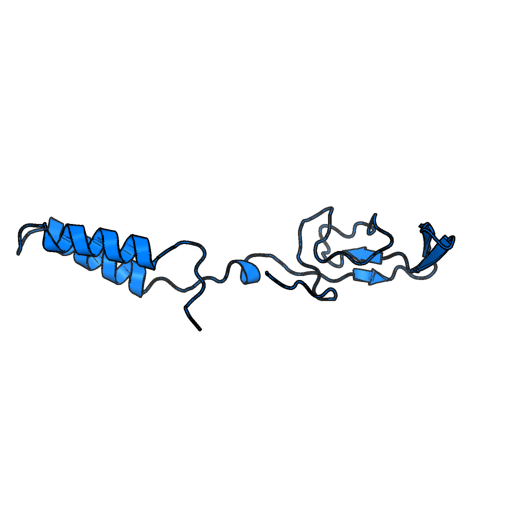1.680 5.869 -19.640 1.00 95.44 86 CYS A O 1
ATOM 668 N N . GLY A 1 87 ? -0.622 4.034 -18.914 1.00 93.50 87 GLY A N 1
ATOM 669 C CA . GLY A 1 87 ? 0.150 3.774 -20.135 1.00 93.50 87 GLY A CA 1
ATOM 670 C C . GLY A 1 87 ? 1.111 4.889 -20.570 1.00 93.50 87 GLY A C 1
ATOM 671 O O . GLY A 1 87 ? 1.811 4.724 -21.570 1.00 93.50 87 GLY A O 1
ATOM 672 N N . GLU A 1 88 ? 1.150 6.009 -19.845 1.00 94.81 88 GLU A N 1
ATOM 673 C CA . GLU A 1 88 ? 1.894 7.202 -20.224 1.00 94.81 88 GLU A CA 1
ATOM 674 C C . GLU A 1 88 ? 3.402 6.962 -20.197 1.00 94.81 88 GLU A C 1
ATOM 676 O O . GLU A 1 88 ? 3.940 6.234 -19.349 1.00 94.81 88 GLU A O 1
ATOM 681 N N . VAL A 1 89 ? 4.083 7.622 -21.133 1.00 93.38 89 VAL A N 1
ATOM 682 C CA . VAL A 1 89 ? 5.544 7.653 -21.199 1.00 93.38 89 VAL A CA 1
ATOM 683 C C . VAL A 1 89 ? 6.072 8.344 -19.946 1.00 93.38 89 VAL A C 1
ATOM 685 O O . VAL A 1 89 ? 5.538 9.362 -19.509 1.00 93.38 89 VAL A O 1
ATOM 688 N N . ASN A 1 90 ? 7.124 7.785 -19.359 1.00 91.31 90 ASN A N 1
ATOM 689 C CA . ASN A 1 90 ? 7.847 8.397 -18.262 1.00 91.31 90 ASN A CA 1
ATOM 690 C C . ASN A 1 90 ? 8.460 9.717 -18.757 1.00 91.31 90 ASN A C 1
ATOM 692 O O . ASN A 1 90 ? 9.358 9.684 -19.595 1.00 91.31 90 ASN A O 1
ATOM 696 N N . PRO A 1 91 ? 8.011 10.882 -18.261 1.00 85.69 91 PRO A N 1
ATOM 697 C CA . PRO A 1 91 ? 8.570 12.162 -18.688 1.00 85.69 91 PRO A CA 1
ATOM 698 C C . PRO A 1 91 ? 9.981 12.388 -18.129 1.00 85.69 91 PRO A C 1
ATOM 700 O O . PRO A 1 91 ? 10.674 13.321 -18.531 1.00 85.69 91 PRO A O 1
ATOM 703 N N . CYS A 1 92 ? 10.398 11.573 -17.160 1.00 75.75 92 CYS A N 1
ATOM 704 C CA . CYS A 1 92 ? 11.731 11.595 -16.603 1.00 75.75 92 CYS A CA 1
ATOM 705 C C . CYS A 1 92 ? 12.562 10.513 -17.295 1.00 75.75 92 CYS A C 1
ATOM 707 O O . CYS A 1 92 ? 12.223 9.338 -17.229 1.00 75.75 92 CYS A O 1
ATOM 709 N N . GLY A 1 93 ? 13.734 10.859 -17.830 1.00 72.56 93 GLY A N 1
ATOM 710 C CA . GLY A 1 93 ? 14.709 9.854 -18.284 1.00 72.56 93 GLY A CA 1
ATOM 711 C C . GLY A 1 93 ? 15.299 8.998 -17.142 1.00 72.56 93 GLY A C 1
ATOM 712 O O . GLY A 1 93 ? 16.293 8.304 -17.315 1.00 72.56 93 GLY A O 1
ATOM 713 N N . LEU A 1 94 ? 14.728 9.057 -15.938 1.00 81.94 94 LEU A N 1
ATOM 714 C CA . LEU A 1 94 ? 15.076 8.226 -14.792 1.00 81.94 94 LEU A CA 1
ATOM 715 C C . LEU A 1 94 ? 13.824 7.487 -14.321 1.00 81.94 94 LEU A C 1
ATOM 717 O O . LEU A 1 94 ? 12.736 8.061 -14.260 1.00 81.94 94 LEU A O 1
ATOM 721 N N . LYS A 1 95 ? 13.987 6.217 -13.942 1.00 86.25 95 LYS A N 1
ATOM 722 C CA . LYS A 1 95 ? 12.926 5.428 -13.311 1.00 86.25 95 LYS A CA 1
ATOM 723 C C . LYS A 1 95 ? 12.666 5.979 -11.906 1.00 86.25 95 LYS A C 1
ATOM 725 O O . LYS A 1 95 ? 13.482 5.793 -11.007 1.00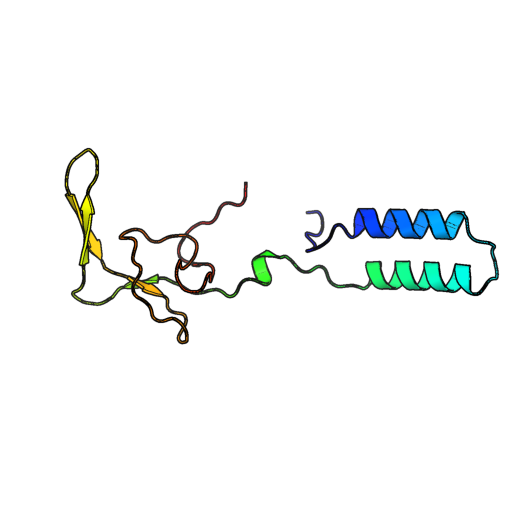 86.25 95 LYS A O 1
ATOM 730 N N . THR A 1 96 ? 11.553 6.683 -11.721 1.00 88.94 96 THR A N 1
ATOM 731 C CA . THR A 1 96 ? 11.152 7.242 -10.421 1.00 8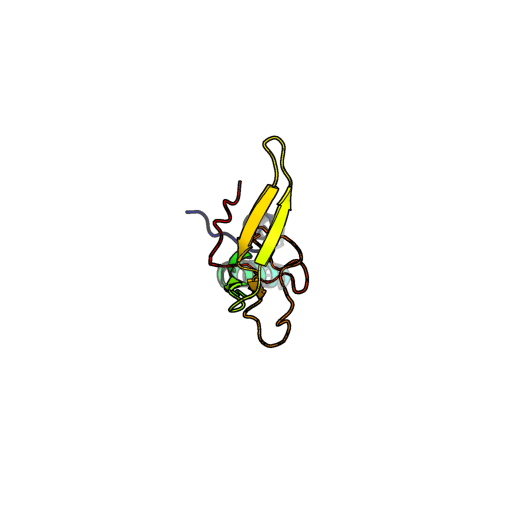8.94 96 THR A CA 1
ATOM 732 C C . THR A 1 96 ? 10.394 6.204 -9.581 1.00 88.94 96 THR A C 1
ATOM 734 O O . THR A 1 96 ? 9.737 5.333 -10.157 1.00 88.94 96 THR A O 1
ATOM 737 N N . PRO A 1 97 ? 10.408 6.299 -8.233 1.00 91.69 97 PRO A N 1
ATOM 738 C CA . PRO A 1 97 ? 9.661 5.384 -7.356 1.00 91.69 97 PRO A CA 1
ATOM 739 C C . PRO A 1 97 ? 8.139 5.447 -7.516 1.00 91.69 97 PRO A C 1
ATOM 741 O O . PRO A 1 97 ? 7.425 4.545 -7.083 1.00 91.69 97 PRO A O 1
ATOM 744 N N . PHE A 1 98 ? 7.632 6.512 -8.138 1.00 91.75 98 PHE A N 1
ATOM 745 C CA . PHE A 1 98 ? 6.216 6.707 -8.425 1.00 91.75 98 PHE A CA 1
ATOM 746 C C . PHE A 1 98 ? 6.030 7.176 -9.861 1.00 91.75 98 PHE A C 1
ATOM 748 O O . PHE A 1 98 ? 6.821 7.985 -10.353 1.00 91.75 98 PHE A O 1
ATOM 755 N N . CYS A 1 99 ? 4.961 6.717 -10.511 1.00 93.06 99 CYS A N 1
ATOM 756 C CA . CYS A 1 99 ? 4.541 7.279 -11.787 1.00 93.06 99 CYS A CA 1
ATOM 757 C C . CYS A 1 99 ? 4.042 8.721 -11.569 1.00 93.06 99 CYS A C 1
ATOM 759 O O . CYS A 1 99 ? 3.103 8.915 -10.794 1.00 93.06 99 CYS A O 1
ATOM 761 N N . PRO A 1 100 ? 4.597 9.735 -12.256 1.00 92.00 100 PRO A N 1
ATOM 762 C CA . PRO A 1 100 ? 4.181 11.125 -12.070 1.00 92.00 100 PRO A CA 1
ATOM 763 C C . PRO A 1 100 ? 2.775 11.408 -12.619 1.00 92.00 100 PRO A C 1
ATOM 765 O O . PRO A 1 100 ? 2.181 12.422 -12.266 1.00 92.00 100 PRO A O 1
ATOM 768 N N . MET A 1 101 ? 2.238 10.515 -13.459 1.00 93.12 101 MET A N 1
ATOM 769 C CA . MET A 1 101 ? 0.930 10.685 -14.093 1.00 93.12 101 MET A CA 1
ATOM 770 C C . MET A 1 101 ? -0.208 10.085 -13.263 1.00 93.12 101 MET A C 1
ATOM 772 O O . MET A 1 101 ? -1.239 10.727 -13.091 1.00 93.12 101 MET A O 1
ATOM 776 N N . CYS A 1 102 ? -0.028 8.874 -12.722 1.00 93.56 102 CYS A N 1
ATOM 777 C CA . CYS A 1 102 ? -1.085 8.164 -11.987 1.00 93.56 102 CYS A CA 1
ATOM 778 C C . CYS A 1 102 ? -0.777 7.919 -10.501 1.00 93.56 102 CYS A C 1
ATOM 780 O O . CYS A 1 102 ? -1.640 7.439 -9.772 1.00 93.56 102 CYS A O 1
ATOM 782 N N . GLY A 1 103 ? 0.438 8.221 -10.032 1.00 91.06 103 GLY A N 1
ATOM 783 C CA . GLY A 1 103 ? 0.832 8.067 -8.628 1.00 91.06 103 GLY A CA 1
ATOM 784 C C . GLY A 1 103 ? 1.047 6.623 -8.159 1.00 91.06 103 GLY A C 1
ATOM 785 O O . GLY A 1 103 ? 1.322 6.412 -6.977 1.00 91.06 103 GLY A O 1
ATOM 786 N N . PHE A 1 104 ? 0.944 5.631 -9.052 1.00 92.94 104 PHE A N 1
ATOM 787 C CA . PHE A 1 104 ? 1.227 4.233 -8.719 1.00 92.94 104 PHE A CA 1
ATOM 788 C C . PHE A 1 104 ? 2.685 4.087 -8.281 1.00 92.94 104 PHE A C 1
ATOM 790 O O . PHE A 1 104 ? 3.578 4.745 -8.825 1.00 92.94 104 PHE A O 1
ATOM 797 N N . ARG A 1 105 ? 2.922 3.220 -7.294 1.00 92.19 105 ARG A N 1
ATOM 798 C CA . ARG A 1 105 ? 4.276 2.875 -6.850 1.00 92.19 105 ARG A CA 1
ATOM 799 C C . ARG A 1 105 ? 4.943 1.998 -7.907 1.00 92.19 105 ARG A C 1
ATOM 801 O O . ARG A 1 105 ? 4.331 1.042 -8.372 1.00 92.19 105 ARG A O 1
ATOM 808 N N . MET A 1 106 ? 6.191 2.302 -8.238 1.00 93.31 106 MET A N 1
ATOM 809 C CA . MET A 1 106 ? 6.968 1.578 -9.240 1.00 93.31 106 MET A CA 1
ATOM 810 C C . MET A 1 106 ? 7.831 0.522 -8.552 1.00 93.31 106 MET A C 1
ATOM 812 O O . MET A 1 106 ? 8.766 0.863 -7.832 1.00 93.31 106 MET A O 1
ATOM 816 N N . GLU A 1 107 ? 7.503 -0.754 -8.739 1.00 91.56 107 GLU A N 1
ATOM 817 C CA . GLU A 1 107 ? 8.158 -1.871 -8.039 1.00 91.56 107 GLU A CA 1
ATOM 818 C C . GLU A 1 107 ? 9.626 -2.076 -8.444 1.00 91.56 107 GLU A C 1
ATOM 820 O O . GLU A 1 107 ? 10.419 -2.560 -7.641 1.00 91.56 107 GLU A O 1
ATOM 825 N N . ASP A 1 108 ? 10.012 -1.628 -9.643 1.00 88.56 108 ASP A N 1
ATOM 826 C CA . ASP A 1 108 ? 11.394 -1.713 -10.138 1.00 88.56 108 ASP A CA 1
ATOM 827 C C . ASP A 1 108 ? 12.366 -0.765 -9.427 1.00 88.56 108 ASP A C 1
ATOM 829 O O . ASP A 1 108 ? 13.577 -0.833 -9.653 1.00 88.56 108 ASP A O 1
ATOM 833 N N . VAL A 1 109 ? 11.848 0.188 -8.650 1.00 86.31 109 VAL A N 1
ATOM 834 C CA . VAL A 1 109 ? 12.642 1.258 -8.057 1.00 86.31 109 VAL A CA 1
ATOM 835 C C . VAL A 1 109 ? 12.581 1.132 -6.539 1.00 86.31 109 VAL A C 1
ATOM 837 O O . VAL A 1 109 ? 11.489 1.191 -5.965 1.00 86.31 109 VAL A O 1
ATOM 840 N N . PRO A 1 110 ? 13.738 0.984 -5.867 1.00 80.38 110 PRO A N 1
ATOM 841 C CA . PRO A 1 110 ? 13.791 1.026 -4.417 1.00 80.38 110 PRO A CA 1
ATOM 842 C C . PRO A 1 110 ? 13.139 2.307 -3.899 1.00 80.38 110 PRO A C 1
ATOM 844 O O . PRO A 1 110 ? 13.411 3.410 -4.376 1.00 80.38 110 PRO A O 1
ATOM 847 N N . TYR A 1 111 ? 12.260 2.137 -2.924 1.00 71.94 111 TYR A N 1
ATOM 848 C CA . TYR A 1 111 ? 11.678 3.228 -2.168 1.00 71.94 111 TYR A CA 1
ATOM 849 C C . TYR A 1 111 ? 11.990 2.933 -0.712 1.00 71.94 111 TYR A C 1
ATOM 851 O O . TYR A 1 111 ? 11.308 2.116 -0.090 1.00 71.94 111 TYR A O 1
ATOM 859 N N . ASP A 1 112 ? 13.086 3.517 -0.237 1.00 64.06 112 ASP A N 1
ATOM 860 C CA . ASP A 1 112 ? 13.433 3.495 1.174 1.00 64.06 112 ASP A CA 1
ATOM 861 C C . ASP A 1 112 ? 12.548 4.533 1.868 1.00 64.06 112 ASP A C 1
ATOM 863 O O . ASP A 1 112 ? 12.537 5.713 1.514 1.00 64.06 112 ASP A O 1
ATOM 867 N N . ASP A 1 113 ? 11.730 4.055 2.798 1.00 57.03 113 ASP A N 1
ATOM 868 C CA . ASP A 1 113 ? 10.942 4.900 3.682 1.00 57.03 113 ASP A CA 1
ATOM 869 C C . ASP A 1 113 ? 11.850 5.282 4.863 1.00 57.03 113 ASP A C 1
ATOM 871 O O . ASP A 1 113 ? 12.071 4.442 5.739 1.00 57.03 113 ASP A O 1
ATOM 875 N N . ASP A 1 114 ? 12.420 6.492 4.842 1.00 49.06 114 ASP A N 1
ATOM 876 C CA . ASP A 1 114 ? 13.092 7.098 6.010 1.00 49.06 114 ASP A CA 1
ATOM 877 C C . ASP A 1 114 ? 12.175 7.120 7.250 1.00 49.06 114 ASP A C 1
ATOM 879 O O . ASP A 1 114 ? 10.978 7.484 7.110 1.00 49.06 114 ASP A O 1
#

Radius of gyration: 23.96 Å; chains: 1; bounding box: 55×24×66 Å